Protein AF-A0AB37UMV9-F1 (afdb_monomer_lite)

pLDDT: mean 90.21, std 8.85, range [51.09, 96.38]

Organism: NCBI:txid388085

Structure (mmCIF, N/CA/C/O backbone):
data_AF-A0AB37UMV9-F1
#
_entry.id   AF-A0AB37UMV9-F1
#
loop_
_atom_site.group_PDB
_atom_site.id
_atom_site.type_symbol
_atom_site.label_atom_id
_atom_site.label_alt_id
_atom_site.label_comp_id
_atom_site.label_asym_id
_atom_site.label_entity_id
_atom_site.label_seq_id
_atom_site.pdbx_PDB_ins_code
_atom_site.Cartn_x
_atom_site.Cartn_y
_atom_site.Cartn_z
_atom_site.occupancy
_atom_site.B_iso_or_equiv
_atom_site.auth_seq_id
_atom_site.auth_comp_id
_atom_site.auth_asym_id
_atom_site.auth_atom_id
_atom_site.pdbx_PDB_model_num
ATOM 1 N N . MET A 1 1 ? 10.178 0.338 -17.227 1.00 60.16 1 MET A N 1
ATOM 2 C CA . MET A 1 1 ? 9.613 -0.062 -15.922 1.00 60.16 1 MET A CA 1
ATOM 3 C C . MET A 1 1 ? 8.855 -1.357 -16.140 1.00 60.16 1 MET A C 1
ATOM 5 O O . MET A 1 1 ? 8.180 -1.465 -17.158 1.00 60.16 1 MET A O 1
ATOM 9 N N . ALA A 1 2 ? 9.065 -2.356 -15.286 1.00 75.12 2 ALA A N 1
ATOM 10 C CA . ALA A 1 2 ? 8.443 -3.672 -15.411 1.00 75.12 2 ALA A CA 1
ATOM 11 C C . ALA A 1 2 ? 7.427 -3.852 -14.283 1.00 75.12 2 ALA A C 1
ATOM 13 O O . ALA A 1 2 ? 7.693 -3.452 -13.154 1.00 75.12 2 ALA A O 1
ATOM 14 N N . PHE A 1 3 ? 6.283 -4.453 -14.600 1.00 83.75 3 PHE A N 1
ATOM 15 C CA . PHE A 1 3 ? 5.260 -4.776 -13.613 1.00 83.75 3 PHE A CA 1
ATOM 16 C C . PHE A 1 3 ? 5.813 -5.754 -12.572 1.00 83.75 3 PHE A C 1
ATOM 18 O O . PHE A 1 3 ? 6.310 -6.825 -12.934 1.00 83.75 3 PHE A O 1
ATOM 25 N N . ASN A 1 4 ? 5.711 -5.402 -11.290 1.00 89.94 4 ASN A N 1
ATOM 26 C CA . ASN A 1 4 ? 6.165 -6.257 -10.200 1.00 89.94 4 ASN A CA 1
ATOM 27 C C . ASN A 1 4 ? 4.983 -6.974 -9.529 1.00 89.94 4 ASN A C 1
ATOM 29 O O . ASN A 1 4 ? 4.223 -6.386 -8.758 1.00 89.94 4 ASN A O 1
ATOM 33 N N . ASN A 1 5 ? 4.855 -8.278 -9.796 1.00 91.00 5 ASN A N 1
ATOM 34 C CA . ASN A 1 5 ? 3.792 -9.114 -9.231 1.00 91.00 5 ASN A CA 1
ATOM 35 C C . ASN A 1 5 ? 3.803 -9.127 -7.697 1.00 91.00 5 ASN A C 1
ATOM 37 O O . ASN A 1 5 ? 2.742 -9.140 -7.081 1.00 91.00 5 ASN A O 1
ATOM 41 N N . GLN A 1 6 ? 4.983 -9.137 -7.071 1.00 93.62 6 GLN A N 1
ATOM 42 C CA . GLN A 1 6 ? 5.088 -9.200 -5.614 1.00 93.62 6 GLN A CA 1
ATOM 43 C C . GLN A 1 6 ? 4.536 -7.921 -4.983 1.00 93.62 6 GLN A C 1
ATOM 45 O O . GLN A 1 6 ? 3.673 -7.984 -4.110 1.00 93.62 6 GLN A O 1
ATOM 50 N N . HIS A 1 7 ? 4.990 -6.761 -5.458 1.00 93.44 7 HIS A N 1
ATOM 51 C CA . HIS A 1 7 ? 4.523 -5.472 -4.955 1.00 93.44 7 HIS A CA 1
ATOM 52 C C . HIS A 1 7 ? 3.035 -5.246 -5.238 1.00 93.44 7 HIS A C 1
ATOM 54 O O . HIS A 1 7 ? 2.325 -4.756 -4.364 1.00 93.44 7 HIS A O 1
ATOM 60 N N . TYR A 1 8 ? 2.526 -5.696 -6.389 1.00 94.88 8 TYR A N 1
ATOM 61 C CA . TYR A 1 8 ? 1.091 -5.687 -6.688 1.00 94.88 8 TYR A CA 1
ATOM 62 C C . TYR A 1 8 ? 0.251 -6.384 -5.604 1.00 94.88 8 TYR A C 1
ATOM 64 O O . TYR A 1 8 ? -0.718 -5.803 -5.101 1.00 94.88 8 TYR A O 1
ATOM 72 N N . TYR A 1 9 ? 0.624 -7.607 -5.212 1.00 95.50 9 TYR A N 1
ATOM 73 C CA . TYR A 1 9 ? -0.096 -8.339 -4.166 1.00 95.50 9 TYR A CA 1
ATOM 74 C C . TYR A 1 9 ? 0.022 -7.648 -2.806 1.00 95.50 9 TYR A C 1
ATOM 76 O O . TYR A 1 9 ? -0.968 -7.568 -2.077 1.00 95.50 9 TYR A O 1
ATOM 84 N N . THR A 1 10 ? 1.189 -7.082 -2.492 1.00 95.12 10 THR A N 1
ATOM 85 C CA . THR A 1 10 ? 1.390 -6.314 -1.259 1.00 95.12 10 THR A CA 1
ATOM 86 C C . THR A 1 10 ? 0.487 -5.082 -1.207 1.00 95.12 10 THR A C 1
ATOM 88 O O . THR A 1 10 ? -0.219 -4.888 -0.220 1.00 95.12 10 THR A O 1
ATOM 91 N N . PHE A 1 11 ? 0.427 -4.281 -2.276 1.00 95.62 11 PHE A N 1
ATOM 92 C CA . PHE A 1 11 ? -0.490 -3.140 -2.348 1.00 95.62 11 PHE A CA 1
ATOM 93 C C . PHE A 1 11 ? -1.949 -3.579 -2.236 1.00 95.62 11 PHE A C 1
ATOM 95 O O . PHE A 1 11 ? -2.726 -2.939 -1.533 1.00 95.62 11 PHE A O 1
ATOM 102 N N . THR A 1 12 ? -2.322 -4.678 -2.892 1.00 95.62 12 THR A N 1
ATOM 103 C CA . THR A 1 12 ? -3.687 -5.221 -2.832 1.00 95.62 12 THR A CA 1
ATOM 104 C C . THR A 1 12 ? -4.079 -5.530 -1.386 1.00 95.62 12 THR A C 1
ATOM 106 O O . THR A 1 12 ? -5.119 -5.071 -0.916 1.00 95.62 12 THR A O 1
ATOM 109 N N . ALA A 1 13 ? -3.215 -6.243 -0.657 1.00 95.06 13 ALA A N 1
ATOM 110 C CA . ALA A 1 13 ? -3.444 -6.596 0.739 1.00 95.06 13 ALA A CA 1
ATOM 111 C C . ALA A 1 13 ? -3.508 -5.358 1.648 1.00 95.06 13 ALA A C 1
ATOM 113 O O . ALA A 1 13 ? -4.423 -5.238 2.460 1.00 95.06 13 ALA A O 1
ATOM 114 N N . LEU A 1 14 ? -2.580 -4.408 1.491 1.00 94.75 14 LEU A N 1
ATOM 115 C CA . LEU A 1 14 ? -2.547 -3.183 2.298 1.00 94.75 14 LEU A CA 1
ATOM 116 C C . LEU A 1 14 ? -3.816 -2.341 2.118 1.00 94.75 14 LEU A C 1
ATOM 118 O O . LEU A 1 14 ? -4.406 -1.890 3.099 1.00 94.75 14 LEU A O 1
ATOM 122 N N . LEU A 1 15 ? -4.280 -2.170 0.878 1.00 94.31 15 LEU A N 1
ATOM 123 C CA . LEU A 1 15 ? -5.498 -1.409 0.593 1.00 94.31 15 LEU A CA 1
ATOM 124 C C . LEU A 1 15 ? -6.759 -2.131 1.092 1.00 94.31 15 LEU A C 1
ATOM 126 O O . LEU A 1 15 ? -7.673 -1.479 1.599 1.00 94.31 15 LEU A O 1
ATOM 130 N N . GLN A 1 16 ? -6.803 -3.465 1.011 1.00 94.12 16 GLN A N 1
ATOM 131 C CA . GLN A 1 16 ? -7.882 -4.260 1.608 1.00 94.12 16 GLN A CA 1
ATOM 132 C C . GLN A 1 16 ? -7.920 -4.124 3.133 1.00 94.12 16 GLN A C 1
ATOM 134 O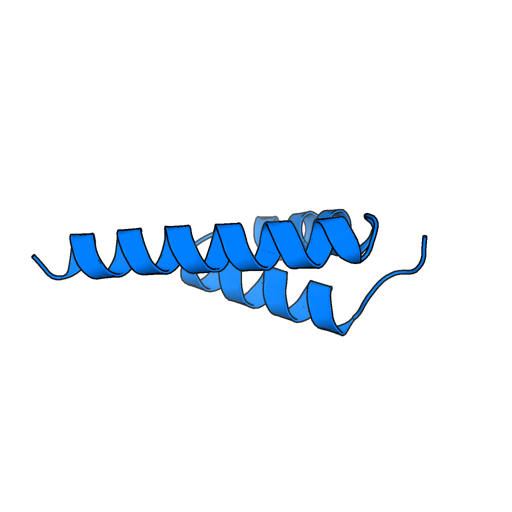 O . GLN A 1 16 ? -8.997 -3.945 3.698 1.00 94.12 16 GLN A O 1
ATOM 139 N N . LEU A 1 17 ? -6.763 -4.152 3.802 1.00 92.50 17 LEU A N 1
ATOM 140 C CA . LEU A 1 17 ? -6.662 -3.955 5.253 1.00 92.50 17 LEU A CA 1
ATOM 141 C C . LEU A 1 17 ? -7.078 -2.544 5.688 1.00 92.50 17 LEU A C 1
ATOM 143 O O . LEU A 1 17 ? -7.567 -2.358 6.800 1.00 92.50 17 LEU A O 1
ATOM 147 N N . TRP A 1 18 ? -6.947 -1.553 4.807 1.00 89.94 18 TRP A N 1
ATOM 148 C CA . TRP A 1 18 ? -7.517 -0.219 4.999 1.00 89.94 18 TRP A CA 1
ATOM 149 C C . TRP A 1 18 ? -9.023 -0.121 4.738 1.00 89.94 18 TRP A C 1
ATOM 151 O O . TRP A 1 18 ? -9.595 0.954 4.921 1.00 89.94 18 TRP A O 1
ATOM 161 N N . GLY A 1 19 ? -9.671 -1.213 4.332 1.00 90.62 19 GLY A N 1
ATOM 162 C CA . GLY A 1 19 ? -11.106 -1.253 4.077 1.00 90.62 19 GLY A CA 1
ATOM 163 C C . GLY A 1 19 ? -11.516 -0.608 2.754 1.00 90.62 19 GLY A C 1
ATOM 164 O O . GLY A 1 19 ? -12.672 -0.210 2.611 1.00 90.62 19 GLY A O 1
ATOM 165 N N . LEU A 1 20 ? -10.601 -0.477 1.782 1.00 92.69 20 LEU A N 1
ATOM 166 C CA . LEU A 1 20 ? -10.981 0.018 0.461 1.00 92.69 20 LEU A CA 1
ATOM 167 C C . LEU A 1 20 ? -11.870 -1.006 -0.273 1.00 92.69 20 LEU A C 1
ATOM 169 O O . LEU A 1 20 ? -11.601 -2.209 -0.226 1.00 9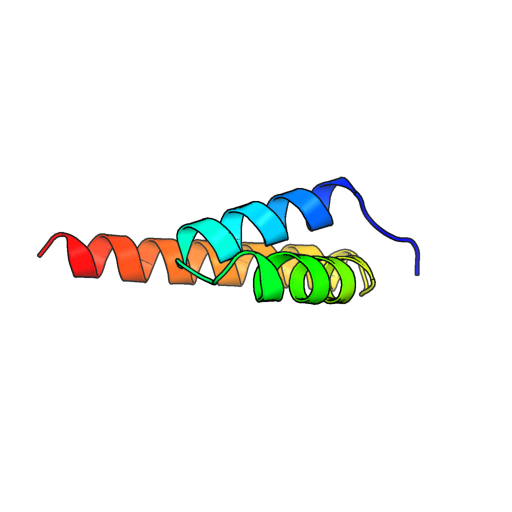2.69 20 LEU A O 1
ATOM 173 N N . PRO A 1 21 ? -12.891 -0.548 -1.023 1.00 92.88 21 PRO A N 1
ATOM 174 C CA . PRO A 1 21 ? -13.685 -1.415 -1.886 1.00 92.88 21 PRO A CA 1
ATOM 175 C C . PRO A 1 21 ? -12.817 -2.131 -2.925 1.00 92.88 21 PRO A C 1
ATOM 177 O O . PRO A 1 21 ? -11.984 -1.499 -3.577 1.00 92.88 21 PRO A O 1
ATOM 180 N N . LEU A 1 22 ? -13.078 -3.421 -3.165 1.00 89.12 22 LEU A N 1
ATOM 181 C CA . LEU A 1 22 ? -12.319 -4.242 -4.12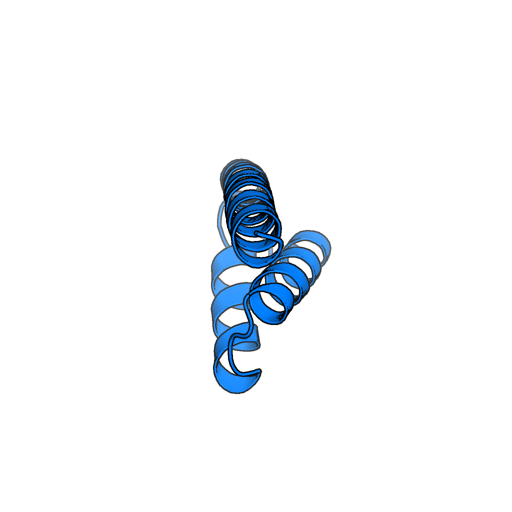5 1.00 89.12 22 LEU A CA 1
ATOM 182 C C . LEU A 1 22 ? -12.229 -3.619 -5.530 1.00 89.12 22 LEU A C 1
ATOM 184 O O . LEU A 1 22 ? -11.194 -3.724 -6.181 1.00 89.12 22 LEU A O 1
ATOM 188 N N . GLN A 1 23 ? -13.279 -2.911 -5.958 1.00 92.38 23 GLN A N 1
ATOM 189 C CA . GLN A 1 23 ? -13.337 -2.205 -7.246 1.00 92.38 23 GLN A CA 1
ATOM 190 C C . GLN A 1 23 ? -12.274 -1.102 -7.386 1.00 92.38 23 GLN A C 1
ATOM 192 O O . GLN A 1 23 ? -11.885 -0.765 -8.501 1.00 92.38 23 GLN A O 1
ATOM 197 N N . LEU A 1 24 ? -11.816 -0.533 -6.267 1.00 92.56 24 LEU A N 1
ATOM 198 C CA . LEU A 1 24 ? -10.766 0.485 -6.227 1.00 92.56 24 LEU A CA 1
ATOM 199 C C . LEU A 1 24 ? -9.391 -0.120 -5.941 1.00 92.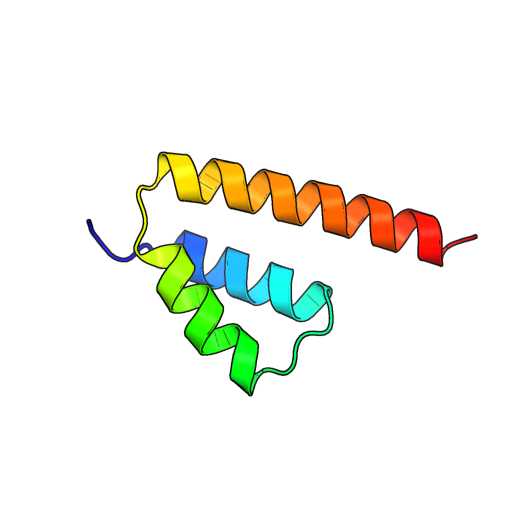56 24 LEU A C 1
ATOM 201 O O . LEU A 1 24 ? -8.393 0.394 -6.435 1.00 92.56 24 LEU A O 1
ATOM 205 N N . VAL A 1 25 ? -9.332 -1.217 -5.183 1.00 94.69 25 VAL A N 1
ATOM 206 C CA . VAL A 1 25 ? -8.070 -1.885 -4.837 1.00 94.69 25 VAL A CA 1
ATOM 207 C C . VAL A 1 25 ? -7.307 -2.291 -6.097 1.00 94.69 25 VAL A C 1
ATOM 209 O O . VAL A 1 25 ? -6.156 -1.903 -6.267 1.00 94.69 25 VAL A O 1
ATOM 212 N N . GLU A 1 26 ? -7.953 -3.013 -7.012 1.00 92.31 26 GLU A N 1
ATOM 213 C CA . GLU A 1 26 ? -7.291 -3.574 -8.193 1.00 92.31 26 GLU A CA 1
ATOM 214 C C . GLU A 1 26 ? -6.633 -2.519 -9.112 1.00 92.31 26 GLU A C 1
ATOM 216 O O . GLU A 1 26 ? -5.440 -2.653 -9.412 1.00 92.31 26 GLU A O 1
ATOM 221 N N . PRO A 1 27 ? -7.329 -1.444 -9.548 1.00 95.00 27 PRO A N 1
ATOM 222 C CA . PRO A 1 27 ? -6.708 -0.423 -10.388 1.00 95.00 27 PRO A CA 1
ATOM 223 C C . PRO A 1 27 ? -5.603 0.343 -9.655 1.00 95.00 27 PRO A C 1
ATOM 225 O O . PRO A 1 27 ? -4.575 0.629 -10.266 1.00 95.00 27 PRO A O 1
ATOM 228 N N . ILE A 1 28 ? -5.757 0.634 -8.359 1.00 94.62 28 ILE A N 1
ATOM 229 C CA . ILE A 1 28 ? -4.732 1.348 -7.584 1.00 94.62 28 ILE A CA 1
ATOM 230 C C . ILE A 1 28 ? -3.476 0.481 -7.445 1.00 94.62 28 ILE A C 1
ATOM 232 O O . ILE A 1 28 ? -2.379 0.946 -7.750 1.00 94.62 28 ILE A O 1
ATOM 236 N N . SER A 1 29 ? -3.614 -0.792 -7.067 1.00 95.31 29 SER A N 1
ATOM 237 C CA . SER A 1 29 ? -2.479 -1.712 -6.939 1.00 95.31 29 SER A CA 1
ATOM 238 C C . SER A 1 29 ? -1.733 -1.896 -8.258 1.00 95.31 29 SER A C 1
ATOM 240 O O . SER A 1 29 ? -0.505 -1.948 -8.257 1.00 95.31 29 SER A O 1
ATOM 242 N N . ARG A 1 30 ? -2.440 -1.935 -9.399 1.00 93.94 30 ARG A N 1
ATOM 243 C CA . ARG A 1 30 ? -1.795 -1.979 -10.723 1.00 93.94 30 ARG A CA 1
ATOM 244 C C . ARG A 1 30 ? -1.007 -0.711 -11.025 1.00 93.94 30 ARG A C 1
ATOM 246 O O . ARG A 1 30 ? 0.093 -0.816 -11.556 1.00 93.94 30 ARG A O 1
ATOM 253 N N . GLN A 1 31 ? -1.542 0.469 -10.717 1.00 93.94 31 GLN A N 1
ATOM 254 C CA . GLN A 1 31 ? -0.819 1.727 -10.935 1.00 93.94 31 GLN A CA 1
ATOM 255 C C . GLN A 1 31 ? 0.445 1.792 -10.070 1.00 93.94 31 GLN A C 1
ATOM 257 O O . GLN A 1 31 ? 1.521 2.100 -10.575 1.00 93.94 31 GLN A O 1
ATOM 262 N N . LEU A 1 32 ? 0.337 1.410 -8.795 1.00 93.00 32 LEU A N 1
ATOM 263 C CA . LEU A 1 32 ? 1.466 1.393 -7.867 1.00 93.00 32 LEU A CA 1
ATOM 264 C C . LEU A 1 32 ? 2.538 0.368 -8.263 1.00 93.00 32 LEU A C 1
ATOM 266 O O . LEU A 1 32 ? 3.718 0.668 -8.176 1.00 93.00 32 LEU A O 1
ATOM 270 N N . ALA A 1 33 ? 2.158 -0.801 -8.78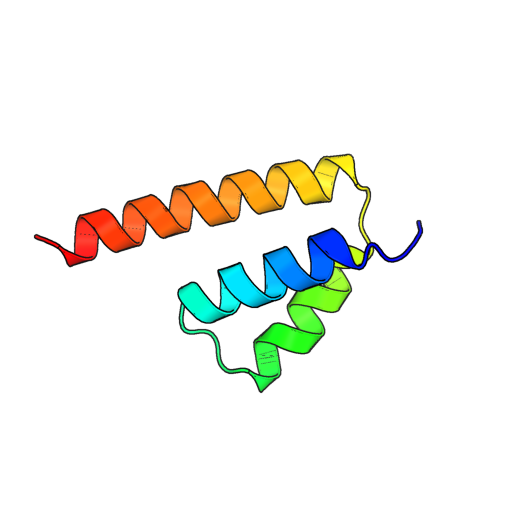0 1.00 92.25 33 ALA A N 1
ATOM 271 C CA . ALA A 1 33 ? 3.109 -1.828 -9.217 1.00 92.25 33 ALA A CA 1
ATOM 272 C C . ALA A 1 33 ? 3.871 -1.497 -10.521 1.00 92.25 33 ALA A C 1
ATOM 274 O O . ALA A 1 33 ? 4.716 -2.285 -10.953 1.00 92.25 33 ALA A O 1
ATOM 275 N N . ASN A 1 34 ? 3.556 -0.371 -11.178 1.00 91.75 34 ASN A N 1
ATOM 276 C CA . ASN A 1 34 ? 4.199 0.075 -12.421 1.00 91.75 34 ASN A CA 1
ATOM 277 C C . ASN A 1 34 ? 5.252 1.182 -12.228 1.00 91.75 34 ASN A C 1
ATOM 279 O O . ASN A 1 34 ? 5.928 1.532 -13.197 1.00 91.75 34 ASN A O 1
ATOM 283 N N . ILE A 1 35 ? 5.400 1.739 -11.021 1.00 92.19 35 ILE A N 1
ATOM 284 C CA . ILE A 1 35 ? 6.431 2.754 -10.731 1.00 92.19 35 ILE A CA 1
ATOM 285 C C . ILE A 1 35 ? 7.808 2.096 -10.509 1.00 92.19 35 ILE A C 1
ATOM 287 O O . ILE A 1 35 ? 7.948 0.882 -10.640 1.00 92.19 35 ILE A O 1
ATOM 291 N N . ASP A 1 36 ? 8.853 2.865 -10.193 1.00 94.12 36 ASP A N 1
ATOM 292 C CA . ASP A 1 36 ? 10.172 2.283 -9.894 1.00 94.12 36 ASP A CA 1
ATOM 293 C C . ASP A 1 36 ? 10.161 1.438 -8.607 1.00 94.12 36 ASP A C 1
ATOM 295 O O . ASP A 1 36 ? 9.523 1.813 -7.628 1.00 94.12 36 ASP A O 1
ATOM 299 N N . ASN A 1 37 ? 10.903 0.326 -8.578 1.00 91.25 37 ASN A N 1
ATOM 300 C CA . ASN A 1 37 ? 10.938 -0.589 -7.430 1.00 91.25 37 ASN A CA 1
ATOM 301 C C . ASN A 1 37 ? 11.330 0.104 -6.116 1.00 91.25 37 ASN A C 1
ATOM 303 O O . ASN A 1 37 ? 10.756 -0.210 -5.080 1.00 91.25 37 ASN A O 1
ATOM 307 N N . THR A 1 38 ? 12.243 1.079 -6.163 1.00 94.75 38 THR A N 1
ATOM 308 C CA . THR A 1 38 ? 12.657 1.846 -4.976 1.00 94.75 38 THR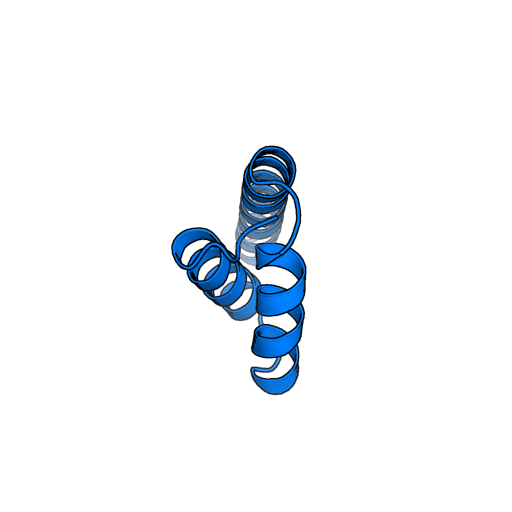 A CA 1
ATOM 309 C C . THR A 1 38 ? 11.472 2.611 -4.395 1.00 94.75 38 THR A C 1
ATOM 311 O O . THR A 1 38 ? 11.206 2.563 -3.198 1.00 94.75 38 THR A O 1
ATOM 314 N N . GLN A 1 39 ? 10.699 3.259 -5.268 1.00 94.00 39 GLN A N 1
ATOM 315 C CA . GLN A 1 39 ? 9.494 3.991 -4.886 1.00 94.00 39 GLN A CA 1
ATOM 316 C C . GLN A 1 39 ? 8.390 3.042 -4.405 1.00 94.00 39 GLN A C 1
ATOM 318 O O . GLN A 1 39 ? 7.634 3.386 -3.499 1.00 94.00 39 GLN A O 1
ATOM 323 N N . GLN A 1 40 ? 8.290 1.841 -4.988 1.00 94.75 40 GLN A N 1
ATOM 324 C CA . GLN A 1 40 ? 7.347 0.819 -4.529 1.00 94.75 40 GLN A CA 1
ATOM 325 C C . GLN A 1 40 ? 7.653 0.394 -3.091 1.00 94.75 40 GLN A C 1
ATOM 327 O O . GLN A 1 40 ? 6.741 0.373 -2.263 1.00 94.75 40 GLN A O 1
ATOM 332 N N . ASP A 1 41 ? 8.919 0.115 -2.779 1.00 95.62 41 ASP A N 1
ATOM 333 C CA . ASP A 1 41 ? 9.348 -0.272 -1.434 1.00 95.62 41 ASP A CA 1
ATOM 334 C C . ASP A 1 41 ? 9.083 0.844 -0.408 1.00 95.62 41 ASP A C 1
ATOM 336 O O . ASP A 1 41 ? 8.518 0.579 0.657 1.00 95.62 41 ASP A O 1
ATOM 340 N N . GLU A 1 42 ? 9.402 2.099 -0.742 1.00 96.38 42 GLU A N 1
ATOM 341 C CA . GLU A 1 42 ? 9.113 3.266 0.105 1.00 96.38 42 GLU A CA 1
ATOM 342 C C . GLU A 1 42 ? 7.610 3.425 0.384 1.00 96.38 42 GLU A C 1
ATOM 344 O O . GLU A 1 42 ? 7.196 3.624 1.531 1.00 96.38 42 GLU A O 1
ATOM 349 N N . LEU A 1 43 ? 6.769 3.293 -0.648 1.00 95.31 43 LEU A N 1
ATOM 350 C CA . LEU A 1 43 ? 5.318 3.390 -0.492 1.00 95.31 43 LEU A CA 1
ATOM 351 C C . LEU A 1 43 ? 4.758 2.246 0.349 1.00 95.31 43 LEU A C 1
ATOM 353 O O . LEU A 1 43 ? 3.905 2.486 1.201 1.00 95.31 43 LEU A O 1
ATOM 357 N N . ILE A 1 44 ? 5.231 1.015 0.148 1.00 95.38 44 ILE A N 1
ATOM 358 C CA . ILE A 1 44 ? 4.815 -0.140 0.954 1.00 95.38 44 ILE A CA 1
ATOM 359 C C . ILE A 1 44 ? 5.127 0.098 2.431 1.00 95.38 44 ILE A C 1
ATOM 361 O O . ILE A 1 44 ? 4.260 -0.127 3.277 1.00 95.38 44 ILE A O 1
ATOM 365 N N . GLN A 1 45 ? 6.329 0.589 2.746 1.00 96.38 45 GLN A N 1
ATOM 366 C CA . GLN A 1 45 ? 6.701 0.923 4.120 1.00 96.38 45 GLN A CA 1
ATOM 367 C C . GLN A 1 45 ? 5.789 2.005 4.704 1.00 96.38 45 GLN A C 1
ATOM 369 O O . GLN A 1 45 ? 5.295 1.851 5.823 1.00 96.38 45 GLN A O 1
ATOM 374 N N . LEU A 1 46 ? 5.507 3.064 3.941 1.00 95.12 46 LEU A N 1
ATOM 375 C CA . LEU A 1 46 ? 4.607 4.133 4.371 1.00 95.12 46 LEU A CA 1
ATOM 376 C C . LEU A 1 46 ? 3.192 3.607 4.659 1.00 95.12 46 LEU A C 1
ATOM 378 O O . LEU A 1 46 ? 2.643 3.868 5.730 1.00 95.12 46 LEU A O 1
ATOM 382 N N . PHE A 1 47 ? 2.616 2.831 3.735 1.00 93.06 47 PHE A N 1
ATOM 383 C CA . PHE A 1 47 ? 1.300 2.212 3.903 1.00 93.06 47 PHE A CA 1
ATOM 384 C C . PHE A 1 47 ? 1.249 1.322 5.149 1.00 93.06 47 PHE A C 1
ATOM 386 O O . PHE A 1 47 ? 0.289 1.403 5.916 1.00 93.06 47 PHE A O 1
ATOM 393 N N . ALA A 1 48 ? 2.282 0.507 5.379 1.00 93.56 48 ALA A N 1
ATOM 394 C CA . ALA A 1 48 ? 2.359 -0.379 6.535 1.00 93.56 48 ALA A CA 1
ATOM 395 C C . ALA A 1 48 ? 2.408 0.398 7.862 1.00 93.56 48 ALA A C 1
ATOM 397 O O . ALA A 1 48 ? 1.659 0.081 8.788 1.00 93.56 48 ALA A O 1
ATOM 398 N N . VAL A 1 49 ? 3.231 1.450 7.944 1.00 94.56 49 VAL A N 1
ATOM 399 C CA . VAL A 1 49 ? 3.343 2.301 9.141 1.00 94.56 49 VAL A CA 1
ATOM 400 C C . VAL A 1 49 ? 2.020 3.007 9.443 1.00 94.56 49 VAL A C 1
ATOM 402 O O . VAL A 1 49 ? 1.562 3.015 10.586 1.00 94.56 49 VAL A O 1
ATOM 405 N N . GLU A 1 50 ? 1.377 3.585 8.431 1.00 93.31 50 GLU A N 1
ATOM 406 C CA . GLU A 1 50 ? 0.107 4.292 8.611 1.00 93.31 50 GLU A CA 1
ATOM 407 C C . GLU A 1 50 ? -1.054 3.339 8.944 1.00 93.31 50 GLU A C 1
ATOM 409 O O . GLU A 1 50 ? -1.915 3.668 9.764 1.00 93.31 50 GLU A O 1
ATOM 414 N N . LEU A 1 51 ? -1.066 2.128 8.374 1.00 90.88 51 LEU A N 1
ATOM 415 C CA . LEU A 1 51 ? -2.001 1.068 8.759 1.00 90.88 51 LEU A CA 1
ATOM 416 C C . LEU A 1 51 ? -1.834 0.679 10.230 1.00 90.88 51 LEU A C 1
ATOM 418 O O . LEU A 1 51 ? -2.827 0.639 10.957 1.00 90.88 51 LEU A O 1
ATOM 422 N N . GLN A 1 52 ? -0.600 0.458 10.682 1.00 90.56 52 GLN A N 1
ATOM 423 C CA . GLN A 1 52 ? -0.319 0.109 12.072 1.00 90.56 52 GLN A CA 1
ATOM 424 C C . GLN A 1 52 ? -0.788 1.211 13.032 1.00 90.56 52 GLN A C 1
ATOM 426 O O . GLN A 1 52 ? -1.458 0.920 14.022 1.00 90.56 52 GLN A O 1
ATOM 431 N N . LYS A 1 53 ? -0.519 2.488 12.718 1.00 91.25 53 LYS A N 1
ATOM 432 C CA . LYS A 1 53 ? -1.000 3.626 13.521 1.00 91.25 53 LYS A CA 1
ATOM 433 C C . LYS A 1 53 ? -2.523 3.650 13.633 1.00 91.25 53 LYS A C 1
ATOM 435 O O . LYS A 1 53 ? -3.048 3.858 14.724 1.00 91.25 53 LYS A O 1
ATOM 440 N N . LYS A 1 54 ? -3.239 3.429 12.524 1.00 86.00 54 LYS A N 1
ATOM 441 C CA . LYS A 1 54 ? -4.709 3.365 12.527 1.00 86.00 54 LYS A CA 1
ATOM 442 C C . LYS A 1 54 ? -5.234 2.219 13.387 1.00 86.00 54 LYS A C 1
ATOM 444 O O . LYS A 1 54 ? -6.183 2.429 14.135 1.00 86.00 54 LYS A O 1
ATOM 449 N N . GLN A 1 55 ? -4.621 1.039 13.302 1.00 84.56 55 GLN A N 1
ATOM 450 C CA . GLN A 1 55 ? -5.014 -0.119 14.109 1.00 84.56 55 GLN A CA 1
ATOM 451 C C . GLN A 1 55 ? -4.808 0.154 15.603 1.00 84.56 55 GLN A C 1
ATOM 453 O O . GLN A 1 55 ? -5.750 0.013 16.372 1.00 84.56 55 GLN A O 1
ATOM 458 N N . SER A 1 56 ? -3.649 0.691 15.996 1.00 84.25 56 SER A N 1
ATOM 459 C CA . SER A 1 56 ? -3.381 1.047 17.398 1.00 84.25 56 SER A CA 1
ATOM 460 C C . SER A 1 56 ? -4.293 2.150 17.953 1.00 84.25 56 SER A C 1
ATOM 462 O O . SER A 1 56 ? -4.503 2.220 19.162 1.00 84.25 56 SER A O 1
ATOM 464 N N . LEU A 1 57 ? -4.821 3.036 17.101 1.00 75.81 57 LEU A N 1
ATOM 465 C CA . LEU A 1 57 ? -5.813 4.045 17.495 1.00 75.81 57 LEU A CA 1
ATOM 466 C C . LEU A 1 57 ? -7.230 3.471 17.604 1.00 75.81 57 LEU A C 1
ATOM 468 O O . LEU A 1 57 ? -8.030 4.002 18.363 1.00 75.81 57 LEU A O 1
ATOM 472 N N . SER A 1 58 ? -7.536 2.409 16.858 1.00 74.19 58 SER A N 1
ATOM 473 C CA . SER A 1 58 ? -8.831 1.725 16.912 1.00 74.19 58 SER A CA 1
ATOM 474 C C . SER A 1 58 ? -8.985 0.819 18.140 1.00 74.19 58 SER A C 1
ATOM 476 O O . SER A 1 58 ? -10.099 0.399 18.436 1.00 74.19 58 SER A O 1
ATOM 478 N N . GLU A 1 59 ? -7.888 0.488 18.823 1.00 62.91 59 GLU A N 1
ATOM 479 C CA . GLU A 1 59 ? -7.854 -0.389 20.003 1.00 62.91 59 GLU A CA 1
ATOM 480 C C . GLU A 1 59 ? -7.941 0.374 21.348 1.00 62.91 59 GLU A C 1
ATOM 482 O O . GLU A 1 59 ? -7.791 -0.239 22.406 1.00 62.91 59 GLU A O 1
ATOM 487 N N . LYS A 1 60 ? -8.181 1.695 21.332 1.00 51.09 60 LYS A N 1
ATOM 488 C CA . LYS A 1 60 ? -8.364 2.552 22.522 1.00 51.09 60 LYS A CA 1
ATOM 489 C C . LYS A 1 60 ? -9.781 3.097 22.622 1.00 51.09 60 LYS A C 1
ATOM 491 O O . LYS A 1 60 ? -10.257 3.203 23.773 1.00 51.09 60 LYS A O 1
#

Foldseek 3Di:
DDQDPVLLVLQLVLCVLVVDDNVVSNVVSRVLRPDDPVVSVVVSVVSVVVSVVVVVVVVD

Secondary structure (DSSP, 8-state):
----HHHHHHHHHHHHHTT--HHHHHHHHHHHTTS-HHHHHHHHHHHHHHHHHHHHHHT-

Sequence (60 aa):
MAFNNQHYYTFTALLQLWGLPLQLVEPISRQLANIDNTQQDELIQLFAVELQKKQSLSEK

Radius of gyration: 12.01 Å; chains: 1; bounding box: 26×14×38 Å